Protein 6IF4 (pdb70)

GO terms:
  GO:0005654 nucleoplasm (C, HTP)
  GO:0005634 nucleus (C, IDA)
  GO:0003677 DNA binding (F, IDA)

Structure (mmCIF, N/CA/C/O backbone):
data_6IF4
#
_entry.id   6IF4
#
_cell.length_a   29.389
_cell.length_b   34.274
_cell.length_c   37.470
_cell.angle_alpha   113.580
_cell.angle_beta   100.530
_cell.angle_gamma   102.900
#
_symmetry.space_group_name_H-M   'P 1'
#
loop_
_entity.id
_entity.type
_entity.pdbx_description
1 polymer 'Histone acetyltransferase'
2 water water
#
loop_
_atom_site.group_PDB
_atom_site.id
_atom_site.type_symbol
_atom_site.label_atom_id
_atom_site.label_alt_id
_atom_site.label_comp_id
_atom_site.label_asym_id
_atom_site.label_entity_id
_atom_site.label_seq_id
_atom_site.pdbx_PDB_ins_code
_atom_site.Cartn_x
_atom_site.Cartn_y
_atom_site.Cartn_z
_atom_site.occupancy
_atom_site.B_iso_or_equiv
_atom_site.auth_seq_id
_atom_site.auth_comp_id
_atom_site.auth_asym_id
_atom_site.auth_atom_id
_atom_site.pdbx_PDB_model_num
ATOM 1 N N . MET A 1 1 ? -9.377 6.775 10.127 1.00 47.17 1 MET B N 1
ATOM 2 C CA . MET A 1 1 ? -8.064 7.233 10.556 1.00 51.07 1 MET B CA 1
ATOM 3 C C . MET A 1 1 ? -8.108 8.689 10.986 1.00 49.44 1 MET B C 1
ATOM 4 O O . MET A 1 1 ? -9.161 9.323 10.986 1.00 52.42 1 MET B O 1
ATOM 6 N N . VAL A 1 2 ? -6.947 9.201 11.363 1.00 45.10 2 VAL B N 1
ATOM 7 C CA . VAL A 1 2 ? -6.735 10.628 11.556 1.00 47.13 2 VAL B CA 1
ATOM 8 C C . VAL A 1 2 ? -6.249 11.206 10.241 1.00 45.01 2 VAL B C 1
ATOM 9 O O . VAL A 1 2 ? -5.422 10.603 9.550 1.00 43.00 2 VAL B O 1
ATOM 13 N N . MET A 1 3 ? -6.774 12.366 9.881 1.00 38.61 3 MET B N 1
ATOM 14 C CA . MET A 1 3 ? -6.324 13.065 8.693 1.00 43.44 3 MET B CA 1
ATOM 15 C C . MET A 1 3 ? -5.429 14.224 9.101 1.00 40.63 3 MET B C 1
ATOM 16 O O . MET A 1 3 ? -5.565 14.783 10.192 1.00 40.11 3 MET B O 1
ATOM 21 N N . PHE A 1 4 ? -4.526 14.598 8.202 1.00 27.12 4 PHE B N 1
ATOM 22 C CA . PHE A 1 4 ? -3.567 15.653 8.473 1.00 18.99 4 PHE B CA 1
ATOM 23 C C . PHE A 1 4 ? -3.715 16.776 7.455 1.00 22.74 4 PHE B C 1
ATOM 24 O O . PHE A 1 4 ? -4.215 16.575 6.345 1.00 25.43 4 PHE B O 1
ATOM 32 N N . GLU A 1 5 ? -3.277 17.969 7.851 1.00 24.15 5 GLU B N 1
ATOM 33 C CA . GLU A 1 5 ? -3.437 19.166 7.040 1.00 21.47 5 GLU B CA 1
ATOM 34 C C . GLU A 1 5 ? -2.092 19.821 6.755 1.00 18.30 5 G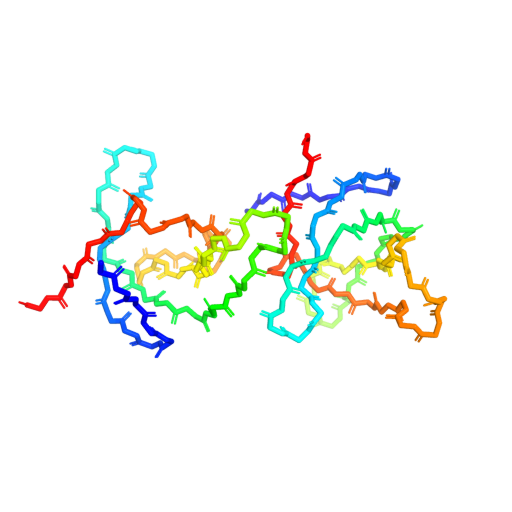LU B C 1
ATOM 35 O O . GLU A 1 5 ? -1.102 19.600 7.458 1.00 19.33 5 GLU B O 1
ATOM 41 N N . VAL A 1 6 ? -2.076 20.631 5.693 1.00 16.28 6 VAL B N 1
ATOM 42 C CA . VAL A 1 6 ? -0.894 21.411 5.349 1.00 15.13 6 VAL B CA 1
ATOM 43 C C . VAL A 1 6 ? -0.560 22.365 6.487 1.00 24.34 6 VAL B C 1
ATOM 44 O O . VAL A 1 6 ? -1.451 22.980 7.089 1.00 26.95 6 VAL B O 1
ATOM 48 N N . ARG A 1 7 ? 0.732 22.457 6.806 1.00 20.16 7 ARG B N 1
ATOM 49 C CA . ARG A 1 7 ? 1.354 23.281 7.846 1.00 25.67 7 ARG B CA 1
ATOM 50 C C . ARG A 1 7 ? 1.275 22.625 9.218 1.00 18.05 7 ARG B C 1
ATOM 51 O O . ARG A 1 7 ? 1.804 23.193 10.182 1.00 18.28 7 ARG B O 1
ATOM 59 N N . GLN A 1 8 ? 0.634 21.468 9.349 1.00 20.75 8 GLN B N 1
ATOM 60 C CA . GLN A 1 8 ? 0.575 20.792 10.636 1.00 15.28 8 GLN B CA 1
ATOM 61 C C . GLN A 1 8 ? 1.941 20.248 11.033 1.00 18.18 8 GLN B C 1
ATOM 62 O O . GLN A 1 8 ? 2.666 19.673 10.216 1.00 15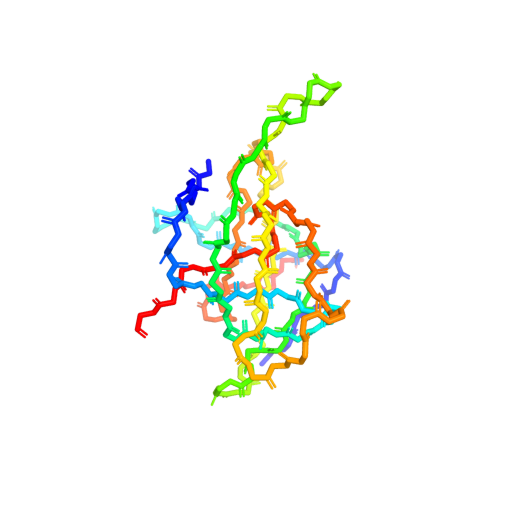.13 8 GLN B O 1
ATOM 68 N N . LYS A 1 9 ? 2.287 20.443 12.299 1.00 16.33 9 LYS B N 1
ATOM 69 C CA . LYS A 1 9 ? 3.464 19.823 12.883 1.00 14.71 9 LYS B CA 1
ATOM 70 C C . LYS A 1 9 ? 3.159 18.359 13.165 1.00 15.87 9 LYS B C 1
ATOM 71 O O . LYS A 1 9 ? 2.134 18.042 13.777 1.00 15.69 9 LYS B O 1
ATOM 77 N N . VAL A 1 10 ? 4.039 17.464 12.714 1.00 16.97 10 VAL B N 1
ATOM 78 C CA . VAL A 1 10 ? 3.844 16.028 12.881 1.00 13.14 10 VAL B CA 1
ATOM 79 C C . VAL A 1 10 ? 5.178 15.374 13.209 1.00 13.23 10 VAL B C 1
ATOM 80 O O . VAL A 1 10 ? 6.243 15.987 13.123 1.00 16.86 10 VAL B O 1
ATOM 84 N N . TYR A 1 11 ? 5.099 14.101 13.581 1.00 15.10 11 TYR B N 1
ATOM 85 C CA . TYR A 1 11 ? 6.238 13.197 13.583 1.00 16.61 11 TYR B CA 1
ATOM 86 C C . TYR A 1 11 ? 6.088 12.282 12.380 1.00 14.97 11 TYR B C 1
ATOM 87 O O . TYR A 1 11 ? 4.996 11.766 12.128 1.00 20.10 11 TYR B O 1
ATOM 96 N N . ALA A 1 12 ? 7.174 12.087 11.641 1.00 15.87 12 ALA B N 1
ATOM 97 C CA . ALA A 1 12 ? 7.148 11.267 10.441 1.00 15.95 12 ALA B CA 1
ATOM 98 C C . ALA A 1 12 ? 8.274 10.255 10.515 1.00 16.28 12 ALA B C 1
ATOM 99 O O . ALA A 1 12 ? 9.398 10.598 10.892 1.00 22.55 12 ALA B O 1
ATOM 101 N N . THR A 1 13 ? 7.973 9.011 10.156 1.00 16.09 13 THR B N 1
ATOM 102 C CA . THR A 1 13 ? 9.017 8.001 10.139 1.00 17.02 13 THR B CA 1
ATOM 103 C C . THR A 1 13 ? 10.005 8.286 9.017 1.00 25.66 13 THR B C 1
ATOM 104 O O . THR A 1 13 ? 9.637 8.778 7.946 1.00 20.65 13 THR B O 1
ATOM 108 N N . LEU A 1 14 ? 11.278 8.131 9.301 1.00 21.30 14 LEU B N 1
ATOM 109 C CA . LEU A 1 14 ? 12.248 8.228 8.208 1.00 24.25 14 LEU B CA 1
ATOM 110 C C . LEU A 1 14 ? 12.954 6.905 8.348 1.00 42.02 14 LEU B C 1
ATOM 111 O O . LEU A 1 14 ? 13.742 6.757 9.245 1.00 57.07 14 LEU B O 1
ATOM 116 N N . HIS A 1 15 ? 12.468 5.948 7.571 1.00 55.62 15 HIS B N 1
ATOM 117 C CA . HIS A 1 15 ? 12.892 4.534 7.686 1.00 63.59 15 HIS B CA 1
ATOM 118 C C . HIS A 1 15 ? 12.391 4.016 9.045 1.00 56.08 15 HIS B C 1
ATOM 119 O O . HIS A 1 15 ? 11.197 3.870 9.149 1.00 59.57 15 HIS B O 1
ATOM 121 N N . GLU A 1 16 ? 13.220 3.840 10.063 1.00 43.29 16 GLU B N 1
ATOM 122 C CA . GLU A 1 16 ? 12.636 3.239 11.285 1.00 38.97 16 GLU B CA 1
ATOM 123 C C . GLU A 1 16 ? 12.709 4.197 12.469 1.00 38.14 16 GLU B C 1
ATOM 124 O O . GLU A 1 16 ? 12.675 3.739 13.574 1.00 28.49 16 GLU B O 1
ATOM 130 N N . THR A 1 17 ? 12.757 5.488 12.212 1.00 34.79 17 THR B N 1
ATOM 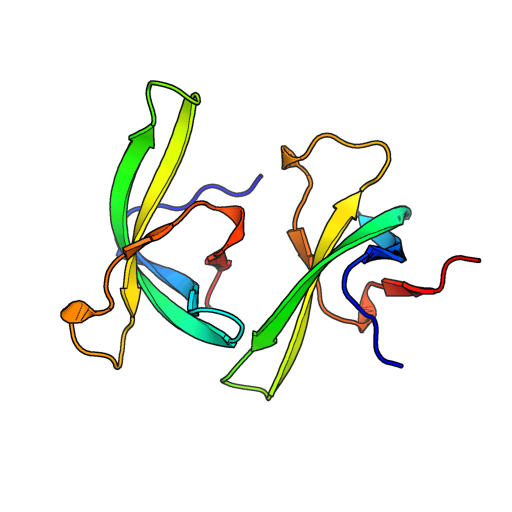131 C CA . THR A 1 17 ? 12.894 6.384 13.347 1.00 23.72 17 THR B CA 1
ATOM 132 C C . THR A 1 17 ? 11.963 7.568 13.139 1.00 27.44 17 THR B C 1
ATOM 133 O O . THR A 1 17 ? 11.842 8.080 12.022 1.00 23.02 17 THR B O 1
ATOM 137 N N . PHE A 1 18 ? 11.307 7.998 14.213 1.00 16.39 18 PHE B N 1
ATOM 138 C CA . PHE A 1 18 ? 10.378 9.115 14.131 1.00 20.06 18 PHE B CA 1
ATOM 139 C C . PHE A 1 18 ? 11.143 10.429 14.194 1.00 24.47 18 PHE B C 1
ATOM 140 O O . PHE A 1 18 ? 11.988 10.622 15.072 1.00 22.47 18 PHE B O 1
ATOM 148 N N . HIS A 1 19 ? 10.855 11.328 13.255 1.00 14.84 19 HIS B N 1
ATOM 149 C CA . HIS A 1 19 ? 11.492 12.634 13.212 1.00 17.73 19 HIS B CA 1
ATOM 150 C C . HIS A 1 19 ? 10.429 13.721 13.192 1.00 15.90 19 HIS B C 1
ATOM 151 O O . HIS A 1 19 ? 9.376 13.554 12.572 1.00 19.73 19 HIS B O 1
ATOM 158 N N . ALA A 1 20 ? 10.702 14.825 13.887 1.00 18.76 20 ALA B N 1
ATOM 159 C CA . ALA A 1 20 ? 9.843 15.995 13.783 1.00 19.73 20 ALA B CA 1
ATOM 160 C C . ALA A 1 20 ? 9.783 16.472 12.336 1.00 17.84 20 ALA B C 1
ATOM 161 O O . ALA A 1 20 ? 10.807 16.561 11.651 1.00 15.36 20 ALA B O 1
ATOM 163 N N . ALA A 1 21 ? 8.579 16.789 11.869 1.00 18.10 21 ALA B N 1
ATOM 164 C CA . ALA A 1 21 ? 8.392 17.187 10.482 1.00 22.46 21 ALA B CA 1
ATOM 165 C C . ALA A 1 21 ? 7.201 18.130 10.386 1.00 16.74 21 ALA B C 1
ATOM 166 O O . ALA A 1 21 ? 6.500 18.386 11.368 1.00 16.96 21 ALA B O 1
ATOM 168 N N . ILE A 1 22 ? 6.978 18.648 9.181 1.00 15.54 22 ILE B N 1
ATOM 169 C CA . ILE A 1 22 ? 5.835 19.502 8.892 1.00 14.00 22 ILE B CA 1
ATOM 170 C C . ILE A 1 22 ? 5.301 19.111 7.521 1.00 15.04 22 ILE B C 1
ATOM 171 O O . ILE A 1 22 ? 6.054 18.719 6.625 1.00 14.90 22 ILE B O 1
ATOM 176 N N . ILE A 1 23 ? 3.990 19.212 7.362 1.00 13.58 23 ILE B N 1
ATOM 177 C CA . ILE A 1 23 ? 3.341 18.859 6.107 1.00 14.19 23 ILE B CA 1
ATOM 178 C C . ILE A 1 23 ? 3.341 20.081 5.204 1.00 13.94 23 ILE B C 1
ATOM 179 O O . ILE A 1 23 ? 2.797 21.131 5.563 1.00 16.92 23 ILE B O 1
ATOM 184 N N . GLN A 1 24 ? 3.990 19.950 4.047 1.00 20.79 24 GLN B N 1
ATOM 185 C CA . GLN A 1 24 ? 4.081 21.030 3.075 1.00 17.26 24 GLN B CA 1
ATOM 186 C C . GLN A 1 24 ? 2.962 20.987 2.045 1.00 15.23 24 GLN B C 1
ATOM 187 O O . GLN A 1 24 ? 2.586 22.034 1.506 1.00 22.22 24 GLN B O 1
ATOM 193 N N . GLU A 1 25 ? 2.443 19.801 1.740 1.00 19.57 25 GLU B N 1
ATOM 194 C CA . GLU A 1 25 ? 1.435 19.657 0.702 1.00 20.68 25 GLU B CA 1
ATOM 195 C C . GLU A 1 25 ? 0.641 18.384 0.962 1.00 20.77 25 GLU B C 1
ATOM 196 O O . GLU A 1 25 ? 1.145 17.436 1.572 1.00 15.84 25 GLU B O 1
ATOM 202 N N . VAL A 1 26 ? -0.609 18.385 0.499 1.00 15.27 26 VAL B N 1
ATOM 203 C CA . VAL A 1 26 ? -1.496 17.229 0.546 1.00 15.06 26 VAL B CA 1
ATOM 204 C C . VAL A 1 26 ? -1.973 16.947 -0.873 1.00 24.07 26 VAL B C 1
ATOM 205 O O . VAL A 1 26 ? -2.226 17.880 -1.642 1.00 22.59 26 VAL B O 1
ATOM 209 N N . ALA A 1 27 ? -2.080 15.665 -1.226 1.00 19.14 27 ALA B N 1
ATOM 210 C CA . ALA A 1 27 ? -2.532 15.273 -2.553 1.00 20.84 27 ALA B CA 1
ATOM 211 C C . ALA A 1 27 ? -3.250 13.934 -2.477 1.00 16.78 27 ALA B C 1
ATOM 212 O O . ALA A 1 27 ? -2.882 13.056 -1.693 1.00 16.10 27 ALA B O 1
ATOM 214 N N . HIS A 1 28 ? -4.278 13.790 -3.310 1.00 20.26 28 HIS B N 1
ATOM 215 C CA . HIS A 1 28 ? -5.063 12.565 -3.398 1.00 24.53 28 HIS B CA 1
ATOM 216 C C . HIS A 1 28 ? -4.437 11.637 -4.425 1.00 25.61 28 HIS B C 1
ATOM 217 O O . HIS A 1 28 ? -4.256 12.018 -5.582 1.00 25.89 28 HIS B O 1
ATOM 224 N N . ASP A 1 29 ? -4.096 10.431 -4.005 1.00 26.48 29 ASP B N 1
ATOM 225 C CA . ASP A 1 29 ? -3.613 9.421 -4.939 1.00 29.38 29 ASP B CA 1
ATOM 226 C C . ASP A 1 29 ? -4.807 8.829 -5.679 1.00 39.54 29 ASP B C 1
ATOM 227 O O . ASP A 1 29 ? -5.551 8.016 -5.132 1.00 45.06 29 ASP B O 1
ATOM 232 N N . ALA A 1 30 ? -4.991 9.249 -6.933 1.00 39.36 30 ALA B N 1
ATOM 233 C CA . ALA A 1 30 ? -6.159 8.841 -7.715 1.00 47.40 30 ALA B CA 1
ATOM 234 C C . ALA A 1 30 ? -6.261 7.323 -7.800 1.00 52.22 30 ALA B C 1
ATOM 235 O O . ALA A 1 30 ? -7.332 6.742 -7.580 1.00 50.13 30 ALA B O 1
ATOM 237 N N . HIS A 1 31 ? -5.155 6.669 -8.154 1.00 55.00 31 HIS B N 1
ATOM 238 C CA . HIS A 1 31 ? -5.184 5.230 -8.387 1.00 59.96 31 HIS B CA 1
ATOM 239 C C . HIS A 1 31 ? -5.595 4.445 -7.139 1.00 63.49 31 HIS B C 1
A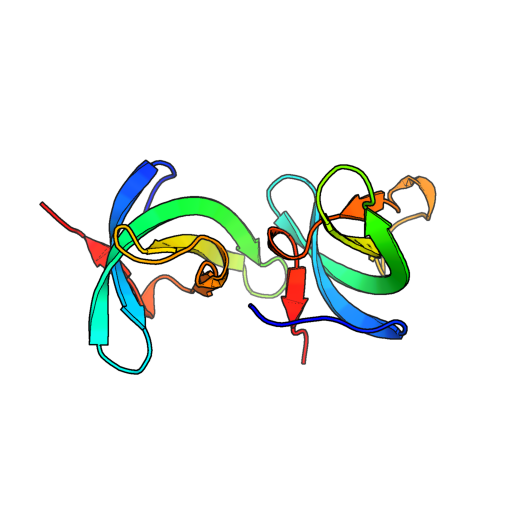TOM 240 O O . HIS A 1 31 ? -6.205 3.374 -7.257 1.00 71.16 31 HIS B O 1
ATOM 247 N N . THR A 1 32 ? -5.276 4.942 -5.944 1.00 52.48 32 THR B N 1
ATOM 248 C CA . THR A 1 32 ? -5.573 4.197 -4.729 1.00 49.42 32 THR B CA 1
ATOM 249 C C . THR A 1 32 ? -6.523 4.930 -3.791 1.00 44.39 32 THR B C 1
ATOM 250 O O . THR A 1 32 ? -6.871 4.386 -2.735 1.00 47.58 32 THR B O 1
ATOM 254 N N . GLY A 1 33 ? -6.997 6.116 -4.166 1.00 41.97 33 GLY B N 1
ATOM 255 C CA . GLY A 1 33 ? -7.882 6.900 -3.324 1.00 43.19 33 GLY B CA 1
ATOM 256 C C . GLY A 1 33 ? -7.301 7.425 -2.022 1.00 45.20 33 GLY B C 1
ATOM 257 O O . GLY A 1 33 ? -7.902 8.301 -1.397 1.00 46.03 33 GLY B O 1
ATOM 258 N N . GLN A 1 34 ? -6.173 6.878 -1.574 1.00 39.62 34 GLN B N 1
ATOM 259 C CA . GLN A 1 34 ? -5.543 7.320 -0.334 1.00 33.96 34 GLN B CA 1
ATOM 260 C C . GLN A 1 34 ? -5.007 8.745 -0.454 1.00 34.08 34 GLN B C 1
ATOM 261 O O . GLN A 1 34 ? -4.628 9.204 -1.533 1.00 33.15 34 GLN B O 1
ATOM 267 N N . LEU A 1 35 ? -4.993 9.448 0.675 1.00 32.05 35 LEU B N 1
ATOM 268 C CA . LEU A 1 35 ? -4.446 10.794 0.763 1.00 30.91 35 LEU B CA 1
ATOM 269 C C . LEU A 1 35 ? -2.962 10.713 1.110 1.00 25.67 35 LEU B C 1
ATOM 270 O O . LEU A 1 35 ? -2.567 9.955 2.003 1.00 24.53 35 LEU B O 1
ATOM 275 N N . LEU A 1 36 ? -2.140 11.476 0.389 1.00 22.18 36 LEU B N 1
ATOM 276 C CA . LEU A 1 36 ? -0.696 11.475 0.579 1.00 14.16 36 LEU B CA 1
ATOM 277 C C . LEU A 1 36 ? -0.211 12.855 1.000 1.00 16.42 36 LEU B C 1
ATOM 278 O O . LEU A 1 36 ? -0.751 13.883 0.574 1.00 14.30 36 LEU B O 1
ATOM 283 N N . TYR A 1 37 ? 0.820 12.864 1.845 1.00 13.40 37 TYR B N 1
ATOM 284 C CA . TYR A 1 37 ? 1.344 14.079 2.451 1.00 13.22 37 TYR B CA 1
ATOM 285 C C . TYR A 1 37 ? 2.806 14.248 2.077 1.00 13.75 37 TYR B C 1
ATOM 286 O O . TYR A 1 37 ? 3.596 13.311 2.213 1.00 15.42 37 TYR B O 1
ATOM 295 N N . TYR A 1 38 ? 3.160 15.438 1.603 1.00 15.13 38 TYR B N 1
ATOM 296 C CA . TYR A 1 38 ? 4.549 15.778 1.321 1.00 15.68 38 TYR B CA 1
ATOM 297 C C . TYR A 1 38 ? 5.139 16.406 2.577 1.00 15.95 38 TYR B C 1
ATOM 298 O O . TYR A 1 38 ? 4.799 17.539 2.932 1.00 16.50 38 TYR B O 1
ATOM 307 N N . VAL A 1 39 ? 6.011 15.673 3.257 1.00 13.72 39 VAL B N 1
ATOM 308 C CA . VAL A 1 39 ? 6.541 16.103 4.544 1.00 15.04 39 VAL B CA 1
ATOM 309 C C . VAL A 1 39 ? 7.942 16.658 4.345 1.00 18.26 39 VAL B C 1
ATOM 310 O O . VAL A 1 39 ? 8.704 16.185 3.492 1.00 22.64 39 VAL B O 1
ATOM 314 N N . HIS A 1 40 ? 8.272 17.682 5.122 1.00 16.87 40 HIS B N 1
ATOM 315 C CA . HIS A 1 40 ? 9.623 18.208 5.205 1.00 17.95 40 HIS B CA 1
ATOM 316 C C . HIS A 1 40 ? 10.149 17.883 6.593 1.00 23.23 40 HIS B C 1
ATOM 317 O O . HIS A 1 40 ? 9.519 18.233 7.597 1.00 19.25 40 HIS B O 1
ATOM 324 N N . TYR A 1 41 ? 11.275 17.188 6.686 1.00 19.48 41 TYR B N 1
ATOM 325 C CA . TYR A 1 41 ? 11.870 16.841 7.996 1.00 17.94 41 TYR B CA 1
ATOM 326 C C . TYR A 1 41 ? 12.535 18.097 8.549 1.00 32.15 41 TYR B C 1
ATOM 327 O O . TYR A 1 41 ? 13.402 18.687 7.939 1.00 33.38 41 TYR B O 1
ATOM 336 N N . VAL A 1 42 ? 12.076 18.517 9.725 1.00 32.02 42 VAL B N 1
ATOM 337 C CA . VAL A 1 42 ? 12.485 19.855 10.248 1.00 30.46 42 VAL B CA 1
ATOM 338 C C . VAL A 1 42 ? 13.992 20.075 10.387 1.00 36.79 42 VAL B C 1
ATOM 339 O O . VAL A 1 42 ? 14.401 21.210 10.169 1.00 56.29 42 VAL B O 1
ATOM 343 N N . GLU A 1 43 ? 14.772 19.097 10.769 1.00 27.39 43 GLU B N 1
ATOM 344 C CA . GLU A 1 43 ? 16.201 19.460 10.915 1.00 39.97 43 GLU B CA 1
ATOM 345 C C . GLU A 1 43 ? 17.025 18.734 9.887 1.00 44.21 43 GLU B C 1
ATOM 346 O O . GLU A 1 43 ? 18.142 18.365 10.193 1.00 53.41 43 GLU B O 1
ATOM 352 N N . GLN A 1 44 ? 16.439 18.501 8.726 1.00 40.47 44 GLN B N 1
ATOM 353 C CA . GLN A 1 44 ? 17.192 17.827 7.666 1.00 35.10 44 GLN B CA 1
ATOM 354 C C . GLN A 1 44 ? 17.114 18.667 6.411 1.00 33.11 44 GLN B C 1
ATOM 355 O O . GLN A 1 44 ? 16.229 19.472 6.286 1.00 29.67 44 GLN B O 1
ATOM 361 N N . ASP A 1 45 ? 18.010 18.386 5.483 1.00 44.29 45 ASP B N 1
ATOM 362 C CA . ASP A 1 45 ? 17.961 19.051 4.192 1.00 47.77 45 ASP B CA 1
ATOM 363 C C . ASP A 1 45 ? 16.721 18.614 3.436 1.00 34.31 45 ASP B C 1
ATOM 364 O O . ASP A 1 45 ? 16.231 17.496 3.598 1.00 34.49 45 ASP B O 1
ATOM 366 N N . SER A 1 46 ? 16.215 19.517 2.605 1.00 39.50 46 SER B N 1
ATOM 367 C CA . SER A 1 46 ? 15.128 19.196 1.692 1.00 44.39 46 SER B CA 1
ATOM 368 C C . SER A 1 46 ? 15.316 17.896 0.908 1.00 41.97 46 SER B C 1
ATOM 369 O O . SER A 1 46 ? 14.314 17.302 0.510 1.00 33.52 46 SER B O 1
ATOM 372 N N . ARG A 1 47 ? 16.555 17.449 0.636 1.00 47.25 47 ARG B N 1
ATOM 373 C CA . ARG A 1 47 ? 16.752 16.286 -0.239 1.00 46.36 47 ARG B CA 1
ATOM 374 C C . ARG A 1 47 ? 15.891 15.143 0.311 1.00 30.36 47 ARG B C 1
ATOM 375 O O . ARG A 1 47 ? 15.452 14.258 -0.438 1.00 31.73 47 ARG B O 1
ATOM 377 N N . MET A 1 48 ? 15.730 15.110 1.645 1.00 27.10 48 MET B N 1
ATOM 378 C CA . MET A 1 48 ? 15.014 14.044 2.334 1.00 27.48 48 MET B CA 1
ATOM 379 C C . MET A 1 48 ? 13.496 14.197 2.300 1.00 23.97 48 MET B C 1
ATOM 380 O O . MET A 1 48 ? 12.785 13.254 2.674 1.00 25.15 48 MET B O 1
ATOM 385 N N . ASP A 1 49 ? 12.979 15.348 1.870 1.00 17.52 49 ASP B N 1
ATOM 386 C CA . ASP A 1 49 ? 11.536 15.517 1.750 1.00 16.79 49 ASP B CA 1
ATOM 387 C C . ASP A 1 49 ? 10.954 14.417 0.871 1.00 18.58 49 ASP B C 1
ATOM 388 O O . ASP A 1 49 ? 11.550 14.029 -0.136 1.00 21.34 49 ASP B O 1
ATOM 393 N N . ARG A 1 50 ? 9.793 13.902 1.270 1.00 24.36 50 ARG B N 1
ATOM 394 C CA . ARG A 1 50 ? 9.195 12.764 0.594 1.00 16.39 50 ARG B CA 1
ATOM 395 C C . ARG A 1 50 ? 7.685 12.804 0.774 1.00 15.65 50 ARG B C 1
ATOM 396 O O . ARG A 1 50 ? 7.173 13.357 1.751 1.00 13.91 50 ARG B O 1
ATOM 404 N N . TRP A 1 51 ? 6.979 12.210 -0.183 1.00 16.42 51 TRP B N 1
ATOM 405 C CA . TRP A 1 51 ? 5.564 11.908 -0.016 1.00 14.29 51 TRP B CA 1
ATOM 406 C C . TRP A 1 51 ? 5.404 10.670 0.858 1.00 18.47 51 TRP B C 1
ATOM 407 O O . TRP A 1 51 ? 6.078 9.658 0.644 1.00 19.66 51 TRP B O 1
ATOM 418 N N . LEU A 1 52 ? 4.518 10.749 1.844 1.00 17.83 52 LEU B N 1
ATOM 419 C CA . LEU A 1 52 ? 4.295 9.641 2.761 1.00 13.09 52 LEU B CA 1
ATOM 420 C C . LEU A 1 52 ? 2.815 9.431 2.973 1.00 16.31 52 LEU B C 1
ATOM 421 O O . LEU A 1 52 ? 2.027 10.391 2.926 1.00 12.84 52 LEU B O 1
ATOM 426 N N . PRO A 1 53 ? 2.380 8.194 3.218 1.00 13.87 53 PRO B N 1
ATOM 427 C CA . PRO A 1 53 ? 0.998 7.940 3.613 1.00 19.09 53 PRO B CA 1
ATOM 428 C C . PRO A 1 53 ? 0.775 8.313 5.074 1.00 17.56 53 PRO B C 1
ATOM 429 O O . PRO A 1 53 ? 1.716 8.536 5.841 1.00 12.50 53 PRO B O 1
ATOM 433 N N . GLY A 1 54 ? -0.505 8.363 5.455 1.00 17.37 54 GLY B N 1
ATOM 434 C CA . GLY A 1 54 ? -0.842 8.714 6.825 1.00 20.81 54 GLY B CA 1
ATOM 435 C C . GLY A 1 54 ? -0.296 7.735 7.845 1.00 19.83 54 GLY B C 1
ATOM 436 O O . GLY A 1 54 ? -0.037 8.109 8.992 1.00 13.51 54 GLY B O 1
ATOM 437 N N . SER A 1 55 ? -0.076 6.483 7.434 1.00 20.47 55 SER B N 1
ATOM 438 C CA . SER A 1 55 ? 0.428 5.459 8.341 1.00 20.35 55 SER B CA 1
ATOM 439 C C . SER A 1 55 ? 1.832 5.762 8.846 1.00 22.37 55 SER B C 1
ATOM 440 O O . SER A 1 55 ? 2.262 5.171 9.843 1.00 23.45 55 SER B O 1
ATOM 443 N N . ALA A 1 56 ? 2.550 6.675 8.196 1.00 13.97 56 ALA B N 1
ATOM 444 C CA . ALA A 1 56 ? 3.901 7.035 8.595 1.00 16.70 56 ALA B CA 1
ATOM 445 C C . ALA A 1 56 ? 3.950 8.259 9.498 1.00 14.19 56 ALA B C 1
ATOM 446 O O . ALA A 1 56 ? 5.044 8.692 9.868 1.00 14.89 56 ALA B O 1
ATOM 448 N N . LEU A 1 57 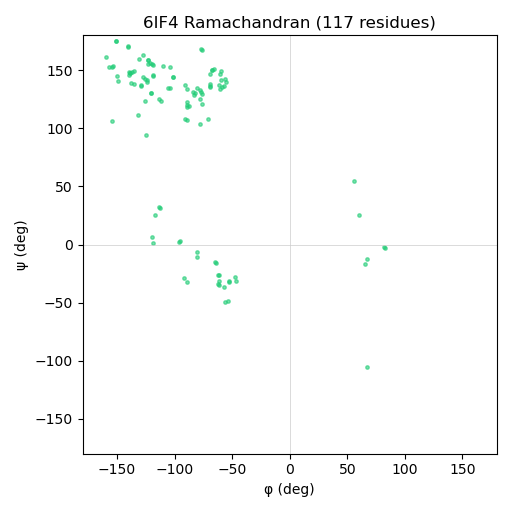? 2.800 8.819 9.867 1.00 15.22 57 LEU B N 1
ATOM 449 C CA . LEU A 1 57 ? 2.736 10.090 10.570 1.00 16.47 57 LEU B CA 1
ATOM 450 C C . LEU A 1 57 ? 2.076 9.939 11.935 1.00 20.48 57 LEU B C 1
ATOM 451 O O . LEU A 1 57 ? 1.274 9.032 12.171 1.00 20.22 57 LEU B O 1
ATOM 456 N N . ARG A 1 58 ? 2.424 10.864 12.826 1.00 15.49 58 ARG B N 1
ATOM 457 C CA . ARG A 1 58 ? 1.824 11.003 14.143 1.00 21.07 58 ARG B CA 1
ATOM 458 C C . ARG A 1 58 ? 1.648 12.486 14.428 1.00 20.59 58 ARG B C 1
ATOM 459 O O . ARG A 1 58 ? 2.431 13.312 13.955 1.00 17.98 58 ARG B O 1
ATOM 467 N N . GLU A 1 59 ? 0.611 12.823 15.191 1.00 13.68 59 GLU B N 1
ATOM 468 C CA . GLU A 1 59 ? 0.480 14.193 15.670 1.00 19.30 59 GLU B CA 1
ATOM 469 C C . GLU A 1 59 ? 1.683 14.563 16.533 1.00 24.45 59 GLU B C 1
ATOM 470 O O . GLU A 1 59 ? 2.269 13.718 17.215 1.00 24.09 59 GLU B O 1
ATOM 476 N N . ARG A 1 60 ? 2.088 15.834 16.475 1.00 21.91 60 ARG B N 1
ATOM 477 C CA . ARG A 1 60 ? 3.237 16.335 17.263 1.00 22.27 60 ARG B CA 1
ATOM 478 C C . ARG A 1 60 ? 2.780 17.537 18.083 1.00 26.14 60 ARG B C 1
ATOM 479 O O . ARG A 1 60 ? 2.321 18.463 17.489 1.00 27.29 60 ARG B O 1
ATOM 487 N N . ARG A 1 61 ? 2.949 17.490 19.404 1.00 37.17 61 ARG B N 1
ATOM 488 C CA . ARG A 1 61 ? 2.488 18.601 20.289 1.00 48.49 61 ARG B CA 1
ATOM 489 C C . ARG A 1 61 ? 3.538 18.963 21.348 1.00 55.69 61 ARG B C 1
ATOM 490 O O . ARG A 1 61 ? 4.426 18.137 21.558 1.00 56.40 61 ARG B O 1
ATOM 492 N N . VAL B 1 2 ? 9.068 -5.166 28.616 1.00 53.83 2 VAL A N 1
ATOM 493 C CA . VAL B 1 2 ? 8.657 -6.057 27.531 1.00 54.12 2 VAL A CA 1
ATOM 494 C C . VAL B 1 2 ? 8.749 -5.348 26.182 1.00 50.61 2 VAL A C 1
ATOM 495 O O . VAL B 1 2 ? 8.287 -4.218 26.025 1.00 40.77 2 VAL A O 1
ATOM 499 N N . MET B 1 3 ? 9.356 -6.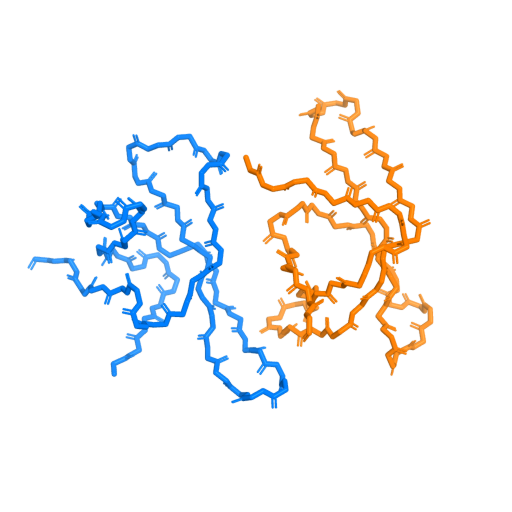020 25.208 1.00 48.72 3 MET A N 1
ATOM 500 C CA . MET B 1 3 ? 9.434 -5.525 23.844 1.00 46.24 3 MET A CA 1
ATOM 501 C C . MET B 1 3 ? 8.566 -6.359 22.915 1.00 41.77 3 MET A C 1
ATOM 502 O O . MET B 1 3 ? 8.302 -7.538 23.168 1.00 46.47 3 MET A O 1
ATOM 507 N N . PHE B 1 4 ? 8.124 -5.728 21.835 1.00 34.61 4 PHE A N 1
ATOM 508 C CA . PHE B 1 4 ? 7.309 -6.376 20.825 1.00 25.90 4 PHE A CA 1
ATOM 509 C C . PHE B 1 4 ? 7.991 -6.253 19.467 1.00 26.62 4 PHE A C 1
ATOM 510 O O . PHE B 1 4 ? 8.768 -5.324 19.221 1.00 26.64 4 PHE A O 1
ATOM 518 N N . GLU B 1 5 ? 7.673 -7.188 18.571 1.00 24.44 5 GLU A N 1
ATOM 519 C CA . GLU B 1 5 ? 8.324 -7.280 17.273 1.00 24.46 5 GLU A CA 1
ATOM 520 C C . GLU B 1 5 ? 7.297 -7.204 16.149 1.00 26.20 5 GLU A C 1
ATOM 521 O O . GLU B 1 5 ? 6.105 -7.456 16.345 1.00 23.25 5 GLU A O 1
ATOM 527 N N . VAL B 1 6 ? 7.780 -6.834 14.960 1.00 19.07 6 VAL A N 1
ATOM 528 C CA . VAL B 1 6 ? 6.923 -6.807 13.781 1.00 21.23 6 VAL A CA 1
ATOM 529 C C . VAL B 1 6 ? 6.393 -8.209 13.517 1.00 19.59 6 VAL A C 1
ATOM 530 O O . VAL B 1 6 ? 7.145 -9.192 13.567 1.00 24.16 6 VAL A O 1
ATOM 534 N N . ARG B 1 7 ? 5.087 -8.302 13.251 1.00 25.18 7 ARG A N 1
ATOM 535 C CA . ARG B 1 7 ? 4.293 -9.506 12.977 1.00 22.87 7 ARG A CA 1
ATOM 536 C C . ARG B 1 7 ? 3.882 -10.217 14.266 1.00 16.36 7 ARG A C 1
ATOM 537 O O . ARG B 1 7 ? 3.178 -11.229 14.194 1.00 19.43 7 ARG A O 1
ATOM 545 N N . GLN B 1 8 ? 4.296 -9.738 15.436 1.00 18.28 8 GLN A N 1
ATOM 546 C CA . GLN B 1 8 ? 3.887 -10.370 16.683 1.00 15.84 8 GLN A CA 1
ATOM 547 C C . GLN B 1 8 ? 2.399 -10.158 16.937 1.00 29.50 8 GLN A C 1
ATOM 548 O O . GLN B 1 8 ? 1.872 -9.055 16.772 1.00 14.40 8 GLN A O 1
ATOM 554 N N . LYS B 1 9 ? 1.721 -11.224 17.352 1.00 15.36 9 LYS A N 1
ATOM 555 C CA . LYS B 1 9 ? 0.333 -11.123 17.777 1.00 14.86 9 LYS A CA 1
ATOM 556 C C . LYS B 1 9 ? 0.268 -10.520 19.174 1.00 19.86 9 LYS A C 1
ATOM 557 O O . LYS B 1 9 ? 0.980 -10.958 20.085 1.00 20.46 9 LYS A O 1
ATOM 563 N N . VAL B 1 10 ? -0.588 -9.514 19.343 1.00 17.22 10 VAL A N 1
ATOM 564 C CA . VAL B 1 10 ? -0.723 -8.790 20.599 1.00 13.71 10 VAL A CA 1
ATOM 565 C C . VAL B 1 10 ? -2.198 -8.504 20.846 1.00 18.15 10 VAL A C 1
ATOM 566 O O . VAL B 1 10 ? -3.055 -8.725 19.988 1.00 19.63 10 VAL A O 1
ATOM 570 N N . TYR B 1 11 ? -2.482 -8.021 22.050 1.00 15.65 11 TYR A N 1
ATOM 571 C CA . TYR B 1 11 ? -3.730 -7.345 22.360 1.00 14.63 11 TYR A CA 1
ATOM 572 C C . TYR B 1 11 ? -3.435 -5.858 22.473 1.00 16.70 11 TYR A C 1
ATOM 573 O O . TYR B 1 11 ? -2.448 -5.462 23.099 1.00 17.89 11 TYR A O 1
ATOM 582 N N . ALA B 1 12 ? -4.284 -5.040 21.865 1.00 13.05 12 ALA A N 1
ATOM 583 C CA . ALA B 1 12 ? -4.089 -3.599 21.851 1.00 12.56 12 ALA A CA 1
ATOM 584 C C . ALA B 1 12 ? -5.367 -2.911 22.299 1.00 14.30 12 ALA A C 1
ATOM 585 O O . ALA B 1 12 ? -6.467 -3.305 21.902 1.00 18.73 12 ALA A O 1
ATOM 587 N N . THR B 1 13 ? -5.219 -1.893 23.140 1.00 14.75 13 THR A N 1
ATOM 588 C CA . THR B 1 13 ? -6.381 -1.127 23.551 1.00 15.14 13 THR A CA 1
ATOM 589 C C . THR B 1 13 ? -6.917 -0.315 22.379 1.00 22.93 13 THR A C 1
ATOM 590 O O . THR B 1 13 ? -6.168 0.157 21.516 1.00 17.72 13 THR A O 1
ATOM 594 N N . LEU B 1 14 ? -8.233 -0.148 22.366 1.00 19.74 14 LEU A N 1
ATOM 595 C CA . LEU B 1 14 ? -8.890 0.684 21.365 1.00 22.44 14 LEU A CA 1
ATOM 596 C C . LEU B 1 14 ? -10.188 1.147 22.001 1.00 22.09 14 LEU A C 1
ATOM 597 O O . LEU B 1 14 ? -11.118 0.348 22.155 1.00 27.98 14 LEU A O 1
ATOM 602 N N . HIS B 1 15 ? -10.239 2.422 22.381 1.00 31.49 15 HIS A N 1
ATOM 603 C CA . HIS B 1 15 ? -11.375 2.963 23.119 1.00 39.34 15 HIS A CA 1
ATOM 604 C C . HIS B 1 15 ? -11.619 2.154 24.392 1.00 42.20 15 HIS A C 1
ATOM 605 O O . HIS B 1 15 ? -12.713 1.640 24.641 1.00 35.41 15 HIS A O 1
ATOM 612 N N . GLU B 1 16 ? -10.557 2.043 25.193 1.00 33.66 16 GLU A N 1
ATOM 613 C CA . GLU B 1 16 ? -10.575 1.404 26.509 1.00 24.92 16 GLU A CA 1
ATOM 614 C C . GLU B 1 16 ? -10.982 -0.069 26.448 1.00 19.89 16 GLU A C 1
ATOM 615 O O . GLU B 1 16 ? -11.449 -0.635 27.442 1.00 19.47 16 GLU A O 1
ATOM 621 N N . THR B 1 17 ? -10.776 -0.726 25.309 1.00 18.36 17 THR A N 1
ATOM 622 C CA . THR B 1 17 ? -11.069 -2.147 25.184 1.00 16.72 17 THR A CA 1
ATOM 623 C C . THR B 1 17 ? -9.923 -2.849 24.468 1.00 20.22 17 THR A C 1
ATOM 624 O O . THR B 1 17 ? -9.381 -2.328 23.489 1.00 23.94 17 THR A O 1
ATOM 628 N N . PHE B 1 18 ? -9.558 -4.033 24.959 1.00 18.71 18 PHE A N 1
ATOM 629 C CA . PHE B 1 18 ? -8.475 -4.797 24.358 1.00 18.08 18 PHE A CA 1
ATOM 630 C C . PHE B 1 18 ? -9.005 -5.595 23.174 1.00 18.53 18 PHE A C 1
ATOM 631 O O . PHE B 1 18 ? -9.994 -6.324 23.300 1.00 23.17 18 PHE A O 1
ATOM 639 N N . HIS B 1 19 ? -8.343 -5.463 22.028 1.00 17.82 19 HIS A N 1
ATOM 640 C CA . HIS B 1 19 ? -8.706 -6.190 20.820 1.00 23.76 19 HIS A CA 1
ATOM 641 C C . HIS B 1 19 ? -7.485 -6.916 20.282 1.00 19.11 19 HIS A C 1
ATOM 642 O O . HIS B 1 19 ? -6.363 -6.410 20.378 1.00 13.56 19 HIS A O 1
ATOM 649 N N . ALA B 1 20 ? -7.706 -8.106 19.725 1.00 19.53 20 ALA A N 1
ATOM 650 C CA . ALA B 1 20 ? -6.631 -8.811 19.042 1.00 18.80 20 ALA A CA 1
ATOM 651 C C . ALA B 1 20 ? -6.054 -7.938 17.934 1.00 15.95 20 ALA A C 1
ATOM 652 O O . ALA B 1 20 ? -6.788 -7.285 17.187 1.00 18.30 20 ALA A O 1
ATOM 654 N N . ALA B 1 21 ? -4.727 -7.913 17.841 1.00 13.30 21 ALA A N 1
ATOM 655 C CA . ALA B 1 21 ? -4.051 -7.055 16.882 1.00 15.88 21 ALA A CA 1
ATOM 656 C C . ALA B 1 21 ? -2.728 -7.693 16.480 1.00 15.66 21 ALA A C 1
ATOM 657 O O . ALA B 1 21 ? -2.319 -8.727 17.015 1.00 19.48 21 ALA A O 1
ATOM 659 N N . ILE B 1 22 ? -2.054 -7.049 15.531 1.00 16.21 22 ILE A N 1
ATOM 660 C CA . ILE B 1 22 ? -0.740 -7.460 15.059 1.00 14.04 22 ILE A CA 1
ATOM 661 C C . ILE B 1 22 ? 0.085 -6.195 14.883 1.00 14.60 22 ILE A C 1
ATOM 662 O O . ILE B 1 22 ? -0.443 -5.127 14.563 1.00 16.53 22 ILE A O 1
ATOM 667 N N . ILE B 1 23 ? 1.383 -6.307 15.121 1.00 20.32 23 ILE A N 1
ATOM 668 C CA . ILE B 1 23 ? 2.282 -5.172 14.977 1.00 22.80 23 ILE A CA 1
ATOM 669 C C . ILE B 1 23 ? 2.788 -5.121 13.542 1.00 24.10 23 ILE A C 1
ATOM 670 O O . ILE B 1 23 ? 3.420 -6.066 13.058 1.00 22.50 23 ILE A O 1
ATOM 675 N N . GLN B 1 24 ? 2.504 -4.012 12.862 1.00 22.16 24 GLN A N 1
ATOM 676 C CA . GLN B 1 24 ? 2.898 -3.844 11.472 1.00 15.20 24 GLN A CA 1
ATOM 677 C C . GLN B 1 24 ? 4.271 -3.229 11.324 1.00 14.40 24 GLN A C 1
ATOM 678 O O . GLN B 1 24 ? 4.993 -3.564 10.378 1.00 23.78 24 GLN A O 1
ATOM 684 N N . GLU B 1 25 ? 4.655 -2.362 12.256 1.00 19.03 25 GLU A N 1
ATOM 685 C CA . GLU B 1 25 ? 5.890 -1.606 12.152 1.00 21.51 25 GLU A CA 1
ATOM 686 C C . GLU B 1 25 ? 6.347 -1.234 13.550 1.00 20.91 25 GLU A C 1
ATOM 687 O O . GLU B 1 25 ? 5.539 -1.121 14.475 1.00 14.02 25 GLU A O 1
ATOM 693 N N . VAL B 1 26 ? 7.654 -1.060 13.694 1.00 22.88 26 VAL A N 1
ATOM 694 C CA . VAL B 1 26 ? 8.261 -0.559 14.917 1.00 21.65 26 VAL A CA 1
ATOM 695 C C . VAL B 1 26 ? 9.088 0.662 14.547 1.00 28.36 26 VAL A C 1
ATOM 696 O O . VAL B 1 26 ? 9.757 0.675 13.507 1.00 32.63 26 VAL A O 1
ATOM 700 N N . ALA B 1 27 ? 9.042 1.688 15.392 1.00 24.03 27 ALA A N 1
ATOM 701 C CA . ALA B 1 27 ? 9.809 2.895 15.139 1.00 18.19 27 ALA A CA 1
ATOM 702 C C . ALA B 1 27 ? 10.208 3.516 16.467 1.00 24.96 27 ALA A C 1
ATOM 703 O O . ALA B 1 27 ? 9.438 3.497 17.431 1.00 26.81 27 ALA A O 1
ATOM 705 N N . HIS B 1 28 ? 11.432 4.019 16.508 1.00 24.17 28 HIS A N 1
ATOM 706 C CA . HIS B 1 28 ? 11.952 4.692 17.716 1.00 29.09 28 HIS A CA 1
ATOM 707 C C . HIS B 1 28 ? 11.596 6.180 17.637 1.00 36.55 28 HIS A C 1
ATOM 708 O O . HIS B 1 28 ? 11.911 6.774 16.652 1.00 47.98 28 HIS A O 1
ATOM 715 N N . ASP B 1 29 ? 10.822 6.690 18.579 1.00 38.69 29 ASP A N 1
ATOM 716 C CA . ASP B 1 29 ? 10.511 8.107 18.726 1.00 45.40 29 ASP A CA 1
ATOM 717 C C . ASP B 1 29 ? 11.781 8.799 19.205 1.00 51.98 29 ASP A C 1
ATOM 718 O O . ASP B 1 29 ? 12.225 8.576 20.337 1.00 56.24 29 ASP A O 1
ATOM 723 N N . ALA B 1 30 ? 12.408 9.567 18.310 1.00 61.29 30 ALA A N 1
ATOM 724 C CA . ALA B 1 30 ? 13.726 10.137 18.580 1.00 63.30 30 ALA A CA 1
ATOM 725 C C . ALA B 1 30 ? 13.762 10.919 19.889 1.00 73.84 30 ALA A C 1
ATOM 726 O O . ALA B 1 30 ? 14.659 10.719 20.714 1.00 81.72 30 ALA A O 1
ATOM 728 N N . HIS B 1 31 ? 12.788 11.809 20.102 1.00 79.13 31 HIS A N 1
ATOM 729 C CA . HIS B 1 31 ? 12.872 12.741 21.226 1.00 81.52 31 HIS A CA 1
ATOM 730 C C . HIS B 1 31 ? 12.913 12.056 22.594 1.00 77.62 31 HIS A C 1
ATOM 731 O O . HIS B 1 31 ? 13.577 12.554 23.506 1.00 84.77 31 HIS A O 1
ATOM 733 N N . THR B 1 32 ? 12.223 10.936 22.782 1.00 72.10 32 THR A N 1
ATOM 734 C CA . THR B 1 32 ? 12.222 10.302 24.098 1.00 76.35 32 THR A CA 1
ATOM 735 C C . THR B 1 32 ? 12.782 8.880 24.057 1.00 75.01 32 THR A C 1
ATOM 736 O O . THR B 1 32 ? 12.682 8.152 25.049 1.00 74.06 32 THR A O 1
ATOM 740 N N . GLY B 1 33 ? 13.316 8.448 22.913 1.00 66.57 33 GLY A N 1
ATOM 741 C CA . GLY B 1 33 ? 13.851 7.106 22.725 1.00 65.86 33 GLY A CA 1
ATOM 742 C C . GLY B 1 33 ? 12.845 5.966 22.765 1.00 65.38 33 GLY A C 1
ATOM 743 O O . GLY B 1 33 ? 13.157 4.840 22.369 1.00 62.72 33 GLY A O 1
ATOM 744 N N . GLN B 1 34 ? 11.625 6.234 23.213 1.00 60.85 34 GLN A N 1
ATOM 745 C CA . GLN B 1 34 ? 10.585 5.198 23.350 1.00 40.64 34 GLN A CA 1
ATOM 746 C C . GLN B 1 34 ? 10.262 4.514 22.011 1.00 32.59 34 GLN A C 1
ATOM 747 O O . GLN B 1 34 ? 10.280 5.150 21.013 1.00 32.27 34 GLN A O 1
ATOM 753 N N . LEU B 1 35 ? 10.036 3.209 22.053 1.00 29.75 35 LEU A N 1
ATOM 754 C CA . LEU B 1 35 ? 9.584 2.449 20.873 1.00 24.52 35 LEU A CA 1
ATOM 755 C C . LEU B 1 35 ? 8.075 2.661 20.728 1.00 21.30 35 LEU A C 1
ATOM 756 O O . LEU B 1 35 ? 7.404 2.607 21.717 1.00 23.94 35 LEU A O 1
ATOM 761 N N . LEU B 1 36 ? 7.631 2.935 19.512 1.00 15.72 36 LEU A N 1
ATOM 762 C CA . LEU B 1 36 ? 6.200 3.032 19.163 1.00 13.55 36 LEU A CA 1
ATOM 763 C C . LEU B 1 36 ? 5.910 1.960 18.108 1.00 19.55 36 LEU A C 1
ATOM 764 O O . LEU B 1 36 ? 6.738 1.694 17.279 1.00 17.38 36 LEU A O 1
ATOM 769 N N . TYR B 1 37 ? 4.720 1.417 18.188 1.00 15.18 37 TYR A N 1
ATOM 770 C CA . TYR B 1 37 ? 4.312 0.293 17.362 1.00 16.30 37 TYR A CA 1
ATOM 771 C C . TYR B 1 37 ? 3.096 0.685 16.541 1.00 19.34 37 TYR A C 1
ATOM 772 O O . TYR B 1 37 ? 2.122 1.215 17.082 1.00 19.44 37 TYR A O 1
ATOM 781 N N . TYR B 1 38 ? 3.158 0.424 15.239 1.00 16.27 38 TYR A N 1
ATOM 782 C CA . TYR B 1 38 ? 2.018 0.627 14.357 1.00 11.55 38 TYR A CA 1
ATOM 783 C C . TYR B 1 38 ? 1.230 -0.673 14.355 1.00 21.46 38 TYR A C 1
ATOM 784 O O . TYR B 1 38 ? 1.667 -1.671 13.774 1.00 22.33 38 TYR A O 1
ATOM 793 N N . VAL B 1 39 ? 0.080 -0.667 15.014 1.00 15.85 39 VAL A N 1
ATOM 794 C CA . VAL B 1 39 ? -0.691 -1.883 15.226 1.00 23.06 39 VAL A CA 1
ATOM 795 C C . VAL B 1 39 ? -1.843 -1.916 14.239 1.00 22.45 39 VAL A C 1
ATOM 796 O O . VAL B 1 39 ? -2.406 -0.875 13.874 1.00 20.36 39 VAL A O 1
ATOM 800 N N . HIS B 1 40 ? -2.166 -3.113 13.770 1.00 17.57 40 HIS A N 1
ATOM 801 C CA . HIS B 1 40 ? -3.359 -3.350 12.976 1.00 17.50 40 HIS A CA 1
ATOM 802 C C . HIS B 1 40 ? -4.301 -4.232 13.779 1.00 22.91 40 HIS A C 1
ATOM 803 O O . HIS B 1 40 ? -3.903 -5.304 14.248 1.00 15.66 40 HIS A O 1
ATOM 810 N N . TYR B 1 41 ? -5.536 -3.775 13.954 1.00 20.69 41 TYR A N 1
ATOM 811 C CA . TYR B 1 41 ? -6.529 -4.564 14.663 1.00 13.81 41 TYR A CA 1
ATOM 812 C C . TYR B 1 41 ? -7.033 -5.634 13.711 1.00 18.45 41 TYR A C 1
ATOM 813 O O . TYR B 1 41 ? -7.487 -5.338 12.600 1.00 17.88 41 TYR A O 1
ATOM 822 N N . VAL B 1 42 ? -6.943 -6.882 14.161 1.00 16.91 42 VAL A N 1
ATOM 823 C CA . VAL B 1 42 ? -7.139 -8.035 13.296 1.00 20.86 42 VAL A CA 1
ATOM 824 C C . VAL B 1 42 ? -8.544 -8.081 12.709 1.00 24.97 42 VAL A C 1
ATOM 825 O O . VAL B 1 42 ? -8.732 -8.501 11.561 1.00 24.21 42 VAL A O 1
ATOM 829 N N . GLU B 1 43 ? -9.544 -7.626 13.455 1.00 25.73 43 GLU A N 1
ATOM 830 C CA . GLU B 1 43 ? -10.924 -7.629 12.994 1.00 15.86 43 GLU A CA 1
ATOM 831 C C . GLU B 1 43 ? -11.447 -6.214 12.775 1.00 32.21 43 GLU A C 1
ATOM 832 O O . GLU B 1 43 ? -12.638 -5.948 12.958 1.00 36.09 43 GLU A O 1
ATOM 838 N N . GLN B 1 44 ? -10.561 -5.300 12.386 1.00 23.64 44 GLN A N 1
ATOM 839 C CA . GLN B 1 44 ? -10.956 -3.967 11.965 1.00 33.15 44 GLN A CA 1
ATOM 840 C C . GLN B 1 44 ? -10.286 -3.609 10.645 1.00 21.19 44 GLN A C 1
ATOM 841 O O . GLN B 1 44 ? -9.270 -4.190 10.257 1.00 24.73 44 GLN A O 1
ATOM 847 N N . ASP B 1 45 ? -10.875 -2.635 9.961 1.00 20.17 45 ASP A N 1
ATOM 848 C CA . ASP B 1 45 ? -10.301 -2.112 8.730 1.00 28.97 45 ASP A CA 1
ATOM 849 C C . ASP B 1 45 ? -8.975 -1.407 9.008 1.00 32.14 45 ASP A C 1
ATOM 850 O O . ASP B 1 45 ? -8.742 -0.886 10.102 1.00 37.09 45 ASP A O 1
ATOM 855 N N . SER B 1 46 ? -8.088 -1.427 8.004 1.00 28.44 46 SER A N 1
ATOM 856 C CA . SER B 1 46 ? -6.821 -0.697 8.067 1.00 19.81 46 SER A CA 1
ATOM 857 C C . SER B 1 46 ? -6.986 0.734 8.565 1.00 20.42 46 SER A C 1
ATOM 858 O O . SER B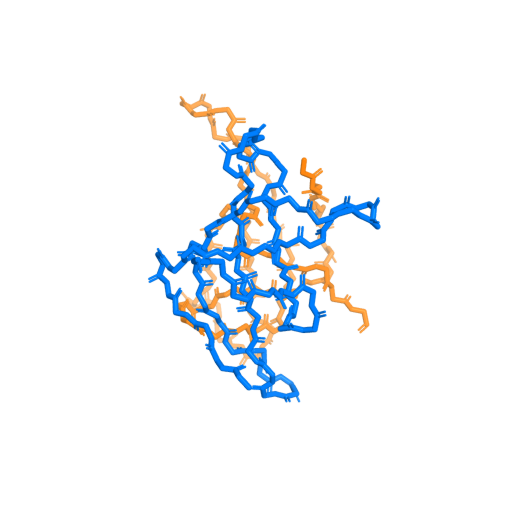 1 46 ? -6.060 1.290 9.168 1.00 25.29 46 SER A O 1
ATOM 861 N N . ARG B 1 47 ? -8.130 1.363 8.284 1.00 20.75 47 ARG A N 1
ATOM 862 C CA . ARG B 1 47 ? -8.379 2.716 8.774 1.00 26.01 47 ARG A CA 1
ATOM 863 C C . ARG B 1 47 ? -8.171 2.845 10.279 1.00 21.00 47 ARG A C 1
ATOM 864 O O . ARG B 1 47 ? -7.792 3.918 10.763 1.00 24.33 47 ARG A O 1
ATOM 872 N N . MET B 1 48 ? -8.431 1.780 11.031 1.00 19.15 48 MET A N 1
ATOM 873 C CA . MET B 1 48 ? -8.293 1.817 12.479 1.00 21.46 48 MET A CA 1
ATOM 874 C C . MET B 1 48 ? -6.853 1.647 12.952 1.00 23.97 48 MET A C 1
ATOM 875 O O . MET B 1 48 ? -6.611 1.752 14.159 1.00 30.22 48 MET A O 1
ATOM 880 N N . ASP B 1 49 ? -5.945 1.367 12.038 1.00 16.28 49 ASP A N 1
ATOM 881 C CA . ASP B 1 49 ? -4.519 1.212 12.366 1.00 13.48 49 ASP A CA 1
ATOM 882 C C . ASP B 1 49 ? -3.994 2.473 13.057 1.00 22.23 49 ASP A C 1
ATOM 883 O O . ASP B 1 49 ? -4.343 3.573 12.656 1.00 20.93 49 ASP A O 1
ATOM 888 N N . ARG B 1 50 ? -3.117 2.273 14.021 1.00 18.43 50 ARG A N 1
ATOM 889 C CA . ARG B 1 50 ? -2.564 3.445 14.713 1.00 22.79 50 ARG A CA 1
ATOM 890 C C . ARG B 1 50 ? -1.249 3.149 15.414 1.00 20.58 50 ARG A C 1
ATOM 891 O O . ARG B 1 50 ? -0.919 2.040 15.621 1.00 12.97 50 ARG A O 1
ATOM 899 N N . TRP B 1 51 ? -0.555 4.227 15.696 1.00 19.67 51 TRP A N 1
ATOM 900 C CA . TRP B 1 51 ? 0.680 4.147 16.462 1.00 16.03 51 TRP A CA 1
ATOM 901 C C . TRP B 1 51 ? 0.353 4.127 17.951 1.00 19.63 51 TRP A C 1
ATOM 902 O O . TRP B 1 51 ? -0.422 4.959 18.432 1.00 19.95 51 TRP A O 1
ATOM 913 N N . LEU B 1 52 ? 0.937 3.183 18.680 1.00 19.36 52 LEU A N 1
ATOM 914 C CA . LEU B 1 52 ? 0.683 3.067 20.110 1.00 19.92 52 LEU A CA 1
ATOM 915 C C . LEU B 1 52 ? 1.969 2.810 20.852 1.00 17.70 52 LEU A C 1
ATOM 916 O O . LEU B 1 52 ? 2.898 2.180 20.316 1.00 18.80 52 LEU A O 1
ATOM 921 N N . PRO B 1 53 ? 2.090 3.281 22.094 1.00 15.70 53 PRO A N 1
ATOM 922 C CA . PRO B 1 53 ? 3.217 2.910 22.940 1.00 13.80 53 PRO A CA 1
ATOM 923 C C . PRO B 1 53 ? 3.025 1.506 23.505 1.00 16.39 53 PRO A C 1
ATOM 924 O O . PRO B 1 53 ? 1.950 0.910 23.417 1.00 16.12 53 PRO A O 1
ATOM 928 N N . GLY 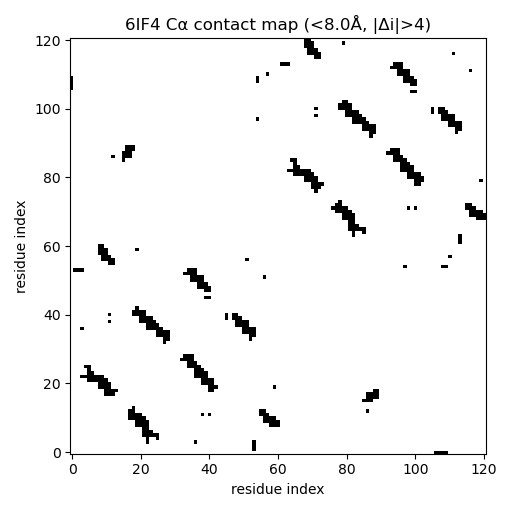B 1 54 ? 4.102 0.982 24.094 1.00 21.61 54 GLY A N 1
ATOM 929 C CA . GLY B 1 54 ? 4.039 -0.352 24.668 1.00 22.71 54 GLY A CA 1
ATOM 930 C C . GLY B 1 54 ? 3.025 -0.476 25.790 1.00 17.77 54 GLY A C 1
ATOM 931 O O . GLY B 1 54 ? 2.498 -1.565 26.035 1.00 15.56 54 GLY A O 1
ATOM 932 N N . SER B 1 55 ? 2.727 0.635 26.476 1.00 15.38 55 SER A N 1
ATOM 933 C CA . SER B 1 55 ? 1.780 0.612 27.589 1.00 21.59 55 SER A CA 1
ATOM 934 C C . SER B 1 55 ? 0.366 0.262 27.149 1.00 20.46 55 SER A C 1
ATOM 935 O O . SER B 1 55 ? -0.473 -0.056 27.998 1.00 17.40 55 SER A O 1
ATOM 938 N N . ALA B 1 56 ? 0.076 0.330 25.852 1.00 14.28 56 ALA A N 1
ATOM 939 C CA . ALA B 1 56 ? -1.237 -0.015 25.329 1.00 19.30 56 ALA A CA 1
ATOM 940 C C . ALA B 1 56 ? -1.314 -1.447 24.818 1.00 20.69 56 ALA A C 1
ATOM 941 O O . ALA B 1 56 ? -2.371 -1.856 24.327 1.00 15.78 56 ALA A O 1
ATOM 943 N N . LEU B 1 57 ? -0.237 -2.220 24.939 1.00 15.34 57 LEU A N 1
ATOM 944 C CA . LEU B 1 57 ? -0.148 -3.535 24.324 1.00 16.57 57 LEU A CA 1
ATOM 945 C C . LEU B 1 57 ? 0.031 -4.626 25.372 1.00 17.78 57 LEU A C 1
ATOM 946 O O . LEU B 1 57 ? 0.556 -4.398 26.464 1.00 14.78 57 LEU A O 1
ATOM 951 N N . ARG B 1 58 ? -0.395 -5.830 24.997 1.00 17.00 58 ARG A N 1
ATOM 952 C CA . ARG B 1 58 ? -0.199 -7.039 25.777 1.00 15.79 58 ARG A CA 1
ATOM 953 C C . ARG B 1 58 ? 0.183 -8.157 24.823 1.00 24.46 58 ARG A C 1
ATOM 954 O O . ARG B 1 58 ? -0.268 -8.186 23.677 1.00 15.74 58 ARG A O 1
ATOM 962 N N . GLU B 1 59 ? 1.014 -9.078 25.301 1.00 20.98 59 GLU A N 1
ATOM 963 C CA . GLU B 1 59 ? 1.276 -10.291 24.540 1.00 22.80 59 GLU A CA 1
ATOM 964 C C . GLU B 1 59 ? -0.028 -11.044 24.320 1.00 20.31 59 GLU A C 1
ATOM 965 O O . GLU B 1 59 ? -0.951 -10.983 25.135 1.00 23.38 59 GLU A O 1
ATOM 971 N N . ARG B 1 60 ? -0.096 -11.756 23.202 1.00 21.72 60 ARG A N 1
ATOM 972 C CA . ARG B 1 60 ? -1.272 -12.580 22.861 1.00 17.25 60 ARG A CA 1
ATOM 973 C C . ARG B 1 60 ? -0.795 -13.976 22.436 1.00 27.59 60 ARG A C 1
ATOM 974 O O . ARG B 1 60 ? -0.154 -14.088 21.420 1.00 30.77 60 ARG A O 1
ATOM 982 N N . ARG B 1 61 ? -1.081 -14.978 23.256 1.00 29.95 61 ARG A N 1
ATOM 983 C CA . ARG B 1 61 ? -0.751 -16.401 22.947 1.00 35.85 61 ARG A CA 1
ATOM 984 C C . ARG B 1 61 ? -1.480 -17.282 23.947 1.00 45.97 61 ARG A C 1
ATOM 985 O O . ARG B 1 61 ? -0.931 -17.384 25.045 1.00 57.72 61 ARG A O 1
#

Secondary structure (DSSP, 8-state):
----TT-EEEEESSS-EEEEEEEEEEEEGGG--EEEEEEETTS-GGG-EEEEGGGEEE--/-----TT-EEEEEETTEEEEEEEEEEEE-TTT--EEEEEEETTS-GGG-EEEEGGGEEE--

Foldseek 3Di:
DDDDDAQAWKWFDQPHDTAIWGFHDWDADVVVRFIWTFIDGVPDDNVSTDIDGPVGIGHDD/DDDDAQFWKWFDDPNDTAIWGFHDWDQPVVVRFIWTFIGGPPDDPVSTDIHGPVGIGHDD

Radius of gyration: 14.76 Å; Cα contacts (8 Å, |Δi|>4): 267; chains: 2; bounding box: 29×40×36 Å

InterPro domains:
  IPR002717 Histone acetyltransferase domain, MYST-type [PF01853] (226-403)
  IPR002717 Histone acetyltransferase domain, MYST-type [PS51726] (129-442)
  IPR016181 Acyl-CoA N-acyltransferase [SSF55729] (132-424)
  IPR016197 Chromo-like domain superfamily [SSF54160] (2-90)
  IPR025995 RNA binding activity-knot of a chromodomain [PF11717] (5-57)
  IPR036388 Winged helix-like DNA-binding domain superfamily [G3DSA:1.10.10.10] (346-430)
  IPR050603 MYST family histone acetyltransferases [PTHR10615] (31-448)

Organism: Trypanosoma brucei brucei (strain 927/4 GUTat10.1) (NCBI:txid185431)

Solvent-accessible surface area: 7439 Å² total; per-residue (Å²): 99,89,132,14,126,73,196,46,118,0,38,0,18,25,85,108,38,0,47,30,0,40,1,95,86,45,40,113,51,92,182,78,41,83,47,41,6,65,0,43,0,64,160,68,73,76,98,61,24,92,107,24,43,23,44,11,6,47,113,55,148,142,137,4,123,70,149,49,106,0,72,0,42,14,131,167,70,86,64,33,0,24,0,63,93,32,1,86,10,62,85,92,51,83,33,11,6,20,0,40,0,62,164,70,66,75,156,48,17,78,33,24,44,24,108,13,13,110,110,54,150

B-factor: mean 28.91, std 14.51, range [11.55, 84.84]

Nearest PDB structures (foldseek):
  6if4-assembly1_A  TM=1.005E+00  e=1.531E-09  Trypanosoma brucei brucei TREU927
  5in1-assembly1_B  TM=9.454E-01  e=1.106E-03  Oryza sativa
  1wgs-assembly1_A  TM=8.835E-01  e=1.312E-03  Mus musculus
  6bph-assembly1_A-2  TM=8.237E-01  e=8.109E-03  Homo sapiens
  8jvz-assembly2_B  TM=8.550E-01  e=7.052E-02  synthetic construct

Sequence (121 aa):
MVMFEVRQKVYATLHETFHAAIIQEVAHDAHTGQLLYYVHYVEQDSRMDRWLPGSALRERRVMFEVRQKVYATLHETFHAAIIQEVAHDAHTGQLLYYVHYVEQDSRMDRWLPGSALRERR